Protein AF-A0A6M9PIV6-F1 (afdb_monomer_lite)

Structure (mmCIF, N/CA/C/O backbone):
data_AF-A0A6M9PIV6-F1
#
_entry.id   AF-A0A6M9PIV6-F1
#
loop_
_atom_site.group_PDB
_atom_site.id
_atom_site.type_symbol
_atom_site.label_atom_id
_atom_site.label_alt_id
_atom_site.label_comp_id
_atom_site.label_asym_id
_atom_site.label_entity_id
_atom_site.label_seq_id
_atom_site.pdbx_PDB_ins_code
_atom_site.Cartn_x
_atom_site.Cartn_y
_atom_site.Cartn_z
_atom_site.occupancy
_atom_site.B_iso_or_equiv
_atom_site.auth_seq_id
_atom_site.auth_comp_id
_atom_site.auth_asym_id
_atom_site.auth_atom_id
_atom_site.pdbx_PDB_model_num
ATOM 1 N N . MET A 1 1 ? 66.150 -29.158 -43.803 1.00 39.62 1 MET A N 1
ATOM 2 C CA . MET A 1 1 ? 64.686 -29.221 -44.022 1.00 39.62 1 MET A CA 1
AT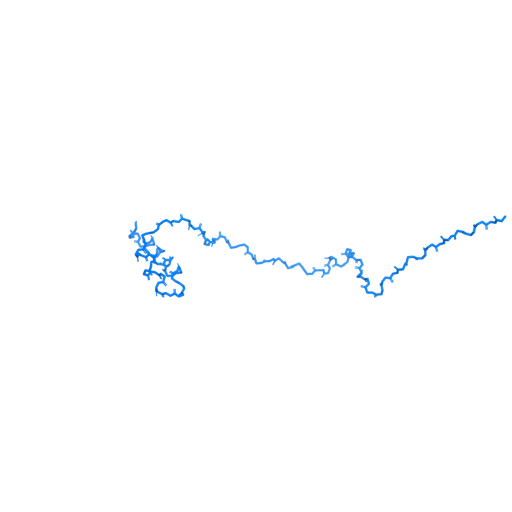OM 3 C C . MET A 1 1 ? 64.046 -28.080 -43.235 1.00 39.62 1 MET A C 1
ATOM 5 O O . MET A 1 1 ? 64.171 -28.065 -42.017 1.00 39.62 1 MET A O 1
ATOM 9 N N . LYS A 1 2 ? 63.492 -27.058 -43.904 1.00 44.47 2 LYS A N 1
ATOM 10 C CA . LYS A 1 2 ? 62.893 -25.880 -43.244 1.00 44.47 2 LYS A CA 1
ATOM 11 C C . LYS A 1 2 ? 61.459 -26.218 -42.821 1.00 44.47 2 LYS A C 1
ATOM 13 O O . LYS A 1 2 ? 60.661 -26.599 -43.669 1.00 44.47 2 LYS A O 1
ATOM 18 N N . LYS A 1 3 ? 61.146 -26.101 -41.527 1.00 53.03 3 LYS A N 1
ATOM 19 C CA . LYS A 1 3 ? 59.781 -26.266 -41.003 1.00 53.03 3 LYS A CA 1
ATOM 20 C C . LYS A 1 3 ? 58.916 -25.092 -41.477 1.00 53.03 3 LYS A C 1
ATOM 22 O O . LYS A 1 3 ? 59.259 -23.942 -41.207 1.00 53.03 3 LYS A O 1
ATOM 27 N N . LEU A 1 4 ? 57.827 -25.381 -42.191 1.00 54.44 4 LEU A N 1
ATOM 28 C CA . LEU A 1 4 ? 56.816 -24.386 -42.549 1.00 54.44 4 LEU A CA 1
ATOM 29 C C . LEU A 1 4 ? 56.052 -23.994 -41.278 1.00 54.44 4 LEU A C 1
ATOM 31 O O . LEU A 1 4 ? 55.516 -24.855 -40.584 1.00 54.44 4 LEU A O 1
ATOM 35 N N . LYS A 1 5 ? 56.041 -22.696 -40.962 1.00 59.53 5 LYS A N 1
ATOM 36 C CA . LYS A 1 5 ? 55.227 -22.132 -39.882 1.00 59.53 5 LYS A CA 1
ATOM 37 C C . LYS A 1 5 ? 53.755 -22.280 -40.266 1.00 59.53 5 LYS A C 1
ATOM 39 O O . LYS A 1 5 ? 53.330 -21.708 -41.265 1.00 59.53 5 LYS A O 1
ATOM 44 N N . SER A 1 6 ? 52.999 -23.037 -39.479 1.00 58.25 6 SER A N 1
ATOM 45 C CA . SER A 1 6 ? 51.544 -23.100 -39.580 1.00 58.25 6 SER A CA 1
ATOM 46 C C . SER A 1 6 ? 50.965 -21.753 -39.156 1.00 58.25 6 SER A C 1
ATOM 48 O O . SER A 1 6 ? 51.000 -21.405 -37.976 1.00 58.25 6 SER A O 1
ATOM 50 N N . LYS A 1 7 ? 50.463 -20.980 -40.118 1.00 59.38 7 LYS A N 1
ATOM 51 C CA . LYS A 1 7 ? 49.563 -19.864 -39.842 1.00 59.38 7 LYS A CA 1
ATOM 52 C C . LYS A 1 7 ? 48.216 -20.502 -39.506 1.00 59.38 7 LYS A C 1
ATOM 54 O O . LYS A 1 7 ? 47.589 -21.075 -40.388 1.00 59.38 7 LYS A O 1
ATOM 59 N N . GLN A 1 8 ? 47.861 -20.548 -38.226 1.00 59.62 8 GLN A N 1
ATOM 60 C CA . GLN A 1 8 ? 46.528 -20.982 -37.819 1.00 59.62 8 GLN A CA 1
ATOM 61 C C . G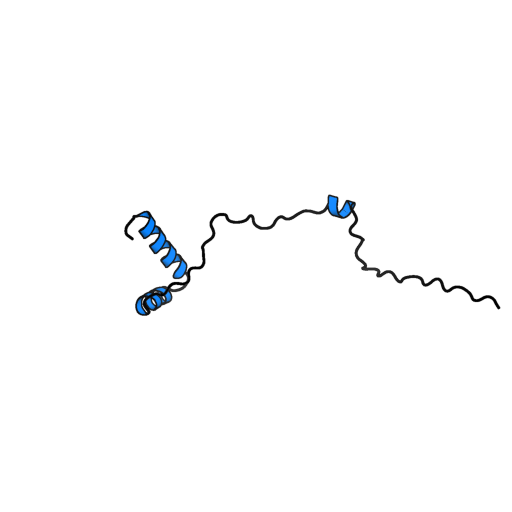LN A 1 8 ? 45.559 -19.881 -38.255 1.00 59.62 8 GLN A C 1
ATOM 63 O O . GLN A 1 8 ? 45.721 -18.736 -37.842 1.00 59.62 8 GLN A O 1
ATOM 68 N N . GLU A 1 9 ? 44.640 -20.199 -39.162 1.00 66.31 9 GLU A N 1
ATOM 69 C CA . GLU A 1 9 ? 43.522 -19.316 -39.486 1.00 66.31 9 GLU A CA 1
ATOM 70 C C . GLU A 1 9 ? 42.447 -19.546 -38.423 1.00 66.31 9 GLU A C 1
ATOM 72 O O . GLU A 1 9 ? 42.008 -20.679 -38.216 1.00 66.31 9 GLU A O 1
ATOM 77 N N . GLU A 1 10 ? 42.101 -18.491 -37.687 1.00 72.06 10 GLU A N 1
ATOM 78 C CA . GLU A 1 10 ? 41.005 -18.517 -36.723 1.00 72.06 10 GLU A CA 1
ATOM 79 C C . GLU A 1 10 ? 39.692 -18.640 -37.497 1.00 72.06 10 GLU A C 1
ATOM 81 O O . GLU A 1 10 ? 39.392 -17.838 -38.381 1.00 72.06 10 GLU A O 1
ATOM 86 N N . TRP A 1 11 ? 38.942 -19.703 -37.214 1.00 76.00 11 TRP A N 1
ATOM 87 C CA . TRP A 1 11 ? 37.613 -19.895 -37.775 1.00 76.00 11 TRP A CA 1
ATOM 88 C C . TRP A 1 11 ? 36.675 -18.855 -37.165 1.00 76.00 11 TRP A C 1
ATOM 90 O O . TRP A 1 11 ? 36.524 -18.808 -35.946 1.00 76.00 11 TRP A O 1
ATOM 100 N N . VAL A 1 12 ? 36.080 -18.027 -38.020 1.00 76.00 12 VAL A N 1
ATOM 101 C CA . VAL A 1 12 ? 35.108 -16.998 -37.639 1.00 76.00 12 VAL A CA 1
ATOM 102 C C . VAL A 1 12 ? 33.706 -17.568 -37.837 1.00 76.00 12 VAL A C 1
ATOM 104 O O . VAL A 1 12 ? 33.407 -18.087 -38.918 1.00 76.00 12 VAL A O 1
ATOM 107 N N . ASP A 1 13 ? 32.871 -17.496 -36.799 1.00 79.94 13 ASP A N 1
ATOM 108 C CA . ASP A 1 13 ? 31.489 -17.975 -36.847 1.00 79.94 13 ASP A CA 1
ATOM 109 C C . ASP A 1 13 ? 30.655 -17.064 -37.778 1.00 79.94 13 ASP A C 1
ATOM 111 O O . ASP A 1 13 ? 30.684 -15.842 -37.630 1.00 79.94 13 ASP A O 1
ATOM 115 N N . PRO A 1 14 ? 29.925 -17.611 -38.769 1.00 78.06 14 PRO A N 1
ATOM 116 C CA . PRO A 1 14 ? 29.043 -16.822 -39.630 1.00 78.06 14 PRO A CA 1
ATOM 117 C C . PRO A 1 14 ? 27.923 -16.066 -38.897 1.00 78.06 14 PRO A C 1
ATOM 119 O O . PRO A 1 14 ? 27.362 -15.143 -39.488 1.00 78.06 14 PRO A O 1
ATOM 122 N N . ASP A 1 15 ? 27.580 -16.470 -37.670 1.00 86.44 15 ASP A N 1
ATOM 123 C CA . ASP A 1 15 ? 26.597 -15.806 -36.798 1.00 86.44 15 ASP A CA 1
ATOM 124 C C . ASP A 1 15 ? 27.270 -15.039 -35.640 1.00 86.44 15 ASP A C 1
ATOM 126 O O . ASP A 1 15 ? 26.604 -14.656 -34.676 1.00 86.44 15 ASP A O 1
ATOM 130 N N . ASP A 1 16 ? 28.595 -14.824 -35.699 1.00 85.50 16 ASP A N 1
ATOM 131 C CA . ASP A 1 16 ? 29.298 -14.072 -34.659 1.00 85.50 16 ASP A CA 1
ATOM 132 C C . ASP A 1 16 ? 28.781 -12.631 -34.611 1.00 85.50 16 ASP A C 1
ATOM 134 O O . ASP A 1 16 ? 28.651 -11.943 -35.633 1.00 85.50 16 ASP A O 1
ATOM 138 N N . ALA A 1 17 ? 28.453 -12.172 -33.407 1.00 84.50 17 ALA A N 1
ATOM 139 C CA . ALA A 1 17 ? 27.930 -10.831 -33.223 1.00 84.50 17 ALA A CA 1
ATOM 140 C C . ALA A 1 17 ? 29.032 -9.800 -33.521 1.00 84.50 17 ALA A C 1
ATOM 142 O O . ALA A 1 17 ? 30.192 -10.017 -33.161 1.00 84.50 17 ALA A O 1
ATOM 143 N N . PRO A 1 18 ? 28.693 -8.653 -34.137 1.00 81.19 18 PRO A N 1
ATOM 144 C CA . PRO A 1 18 ? 29.669 -7.597 -34.350 1.00 81.19 18 PRO A CA 1
ATOM 145 C C . PRO A 1 18 ? 30.211 -7.095 -33.009 1.00 81.19 18 PRO A C 1
ATOM 147 O O . PRO A 1 18 ? 29.503 -7.084 -31.996 1.00 81.19 18 PRO A O 1
ATOM 150 N N . GLU A 1 19 ? 31.463 -6.644 -33.012 1.00 82.81 19 GLU A N 1
ATOM 151 C CA . GLU A 1 19 ? 32.060 -6.026 -31.834 1.00 82.81 19 GLU A CA 1
ATOM 152 C C . GLU A 1 19 ? 31.250 -4.791 -31.412 1.00 82.81 19 GLU A C 1
ATOM 154 O O . GLU A 1 19 ? 30.827 -3.982 -32.240 1.00 82.81 19 GLU A O 1
ATOM 159 N N . LEU A 1 20 ? 31.026 -4.650 -30.103 1.00 84.38 20 LEU A N 1
ATOM 160 C CA . LEU A 1 20 ? 30.356 -3.487 -29.523 1.00 84.38 20 LEU A CA 1
ATOM 161 C C . LEU A 1 20 ? 31.335 -2.309 -29.488 1.00 84.38 20 LEU A C 1
ATOM 163 O O . LE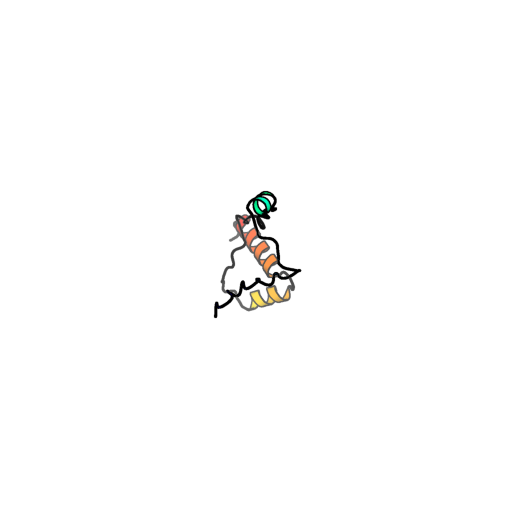U A 1 20 ? 31.961 -2.034 -28.462 1.00 84.38 20 LEU A O 1
ATOM 167 N N . ASP A 1 21 ? 31.505 -1.657 -30.630 1.00 87.94 21 ASP A N 1
ATOM 168 C CA . ASP A 1 21 ? 32.364 -0.490 -30.779 1.00 87.94 21 ASP A CA 1
ATOM 169 C C . ASP A 1 21 ? 31.729 0.788 -30.197 1.00 87.94 21 ASP A C 1
ATOM 171 O O . ASP A 1 21 ? 30.568 0.833 -29.779 1.00 87.94 21 ASP A O 1
ATOM 175 N N . GLU A 1 22 ? 32.511 1.867 -30.139 1.00 85.44 22 GLU A N 1
ATOM 176 C CA . GLU A 1 22 ? 32.030 3.153 -29.624 1.00 85.44 22 GLU A CA 1
ATOM 177 C C . GLU A 1 22 ? 30.834 3.690 -30.424 1.00 85.44 22 GLU A C 1
ATOM 179 O O . GLU A 1 22 ? 29.966 4.358 -29.861 1.00 85.44 22 GLU A O 1
ATOM 184 N N . GLN A 1 23 ? 30.759 3.389 -31.723 1.00 85.69 23 GLN A N 1
ATOM 185 C CA . GLN A 1 23 ? 29.664 3.826 -32.581 1.00 85.69 23 GLN A CA 1
ATOM 186 C C . GLN A 1 23 ? 28.352 3.130 -32.201 1.00 85.69 23 GLN A C 1
ATOM 188 O O . GLN A 1 23 ? 27.332 3.803 -32.044 1.00 85.69 23 GLN A O 1
ATOM 193 N N . TRP A 1 24 ? 28.395 1.825 -31.927 1.00 88.31 24 TRP A N 1
ATOM 194 C CA . TRP A 1 24 ? 27.263 1.067 -31.402 1.00 88.31 24 TRP A CA 1
ATOM 195 C C . TRP A 1 24 ? 26.742 1.665 -30.092 1.00 88.31 24 TRP A C 1
ATOM 197 O O . TRP A 1 24 ? 25.535 1.847 -29.935 1.00 88.31 24 TRP A O 1
ATOM 207 N N . PHE A 1 25 ? 27.635 2.030 -29.162 1.00 86.31 25 PHE A N 1
ATOM 208 C CA . PHE A 1 25 ? 27.237 2.655 -27.893 1.00 86.31 25 PHE A CA 1
ATOM 209 C C . PHE A 1 25 ? 26.644 4.057 -28.068 1.00 86.31 25 PHE A C 1
ATOM 211 O O . PHE A 1 25 ? 25.731 4.416 -27.323 1.00 86.31 25 PHE A O 1
ATOM 218 N N . ASN A 1 26 ? 27.133 4.839 -29.033 1.00 87.25 26 ASN A N 1
ATOM 219 C CA . ASN A 1 26 ? 26.591 6.167 -29.332 1.00 87.25 26 ASN A CA 1
ATOM 220 C C . ASN A 1 26 ? 25.162 6.096 -29.891 1.00 87.25 26 ASN A C 1
ATOM 222 O O . ASN A 1 26 ? 24.331 6.944 -29.560 1.00 87.25 26 ASN A O 1
ATOM 226 N N . ASP A 1 27 ? 24.870 5.072 -30.693 1.00 85.06 27 ASP A N 1
ATOM 227 C CA . ASP A 1 27 ? 23.552 4.863 -31.302 1.00 85.06 27 ASP A CA 1
ATOM 228 C C . ASP A 1 27 ? 22.592 4.058 -30.397 1.00 85.06 27 ASP A C 1
ATOM 230 O O . ASP A 1 27 ? 21.378 3.999 -30.640 1.00 85.06 27 ASP A O 1
ATOM 234 N N . ALA A 1 28 ? 23.107 3.448 -29.325 1.00 84.19 28 ALA A N 1
ATOM 235 C CA . ALA A 1 28 ? 22.332 2.614 -28.418 1.00 84.19 28 ALA A CA 1
ATOM 236 C C . ALA A 1 28 ? 21.273 3.418 -27.641 1.00 84.19 28 ALA A C 1
ATOM 238 O O . ALA A 1 28 ? 21.544 4.416 -26.971 1.00 84.19 28 ALA A O 1
ATOM 239 N N . HIS A 1 29 ? 20.034 2.923 -27.653 1.00 80.50 29 HIS A N 1
ATOM 240 C CA . HIS A 1 29 ? 18.958 3.487 -26.841 1.00 80.50 29 HIS A CA 1
ATOM 241 C C . HIS A 1 29 ? 19.080 3.060 -25.375 1.00 80.50 29 HIS A C 1
ATOM 243 O O . HIS A 1 29 ? 18.888 1.894 -25.024 1.00 80.50 29 HIS A O 1
ATOM 249 N N . VAL A 1 30 ? 19.323 4.031 -24.493 1.00 79.69 30 VAL A N 1
ATOM 250 C CA . VAL A 1 30 ? 19.349 3.805 -23.045 1.00 79.69 30 VAL A CA 1
ATOM 251 C C . VAL A 1 30 ? 17.927 3.834 -22.487 1.00 79.69 30 VAL A C 1
ATOM 253 O O . VAL A 1 30 ? 17.335 4.894 -22.276 1.00 79.69 30 VAL A O 1
ATOM 256 N N . TYR A 1 31 ? 17.381 2.659 -22.187 1.00 78.25 31 TYR A N 1
ATOM 257 C CA . TYR A 1 31 ? 16.141 2.545 -21.424 1.00 78.25 31 TYR A CA 1
ATOM 258 C C . TYR A 1 31 ? 16.444 2.603 -19.925 1.00 78.25 31 TYR A C 1
ATOM 260 O O . TYR A 1 31 ? 16.785 1.602 -19.297 1.00 78.25 31 TYR A O 1
ATOM 268 N N . VAL A 1 32 ? 16.285 3.781 -19.322 1.00 75.31 32 VAL A N 1
ATOM 269 C CA . VAL A 1 32 ? 16.175 3.884 -17.861 1.00 75.31 32 VAL A CA 1
ATOM 270 C C . VAL A 1 32 ? 14.860 3.233 -17.429 1.00 75.31 32 VAL A C 1
ATOM 272 O O . VAL A 1 32 ? 13.790 3.579 -17.930 1.00 75.31 32 VAL A O 1
ATOM 275 N N . GLY A 1 33 ? 14.942 2.244 -16.535 1.00 78.81 33 GLY A N 1
ATOM 276 C CA . GLY A 1 33 ? 13.781 1.511 -16.024 1.00 78.81 33 GLY A CA 1
ATOM 277 C C . GLY A 1 33 ? 12.745 2.406 -15.329 1.00 78.81 33 GLY A C 1
ATOM 278 O O . GLY A 1 33 ? 12.893 3.625 -15.247 1.00 78.81 33 GLY A O 1
ATOM 279 N N . ARG A 1 34 ? 11.670 1.797 -14.797 1.00 77.00 34 ARG A N 1
ATOM 280 C CA . ARG A 1 34 ? 10.600 2.542 -14.105 1.00 77.00 34 ARG A CA 1
ATOM 281 C C . ARG A 1 34 ? 11.217 3.502 -13.071 1.00 77.00 34 ARG A C 1
ATOM 283 O O . ARG A 1 34 ? 11.952 3.032 -12.201 1.00 77.00 34 ARG A O 1
ATOM 290 N N . PRO A 1 35 ? 10.880 4.804 -13.114 1.00 78.31 35 PRO A N 1
ATOM 291 C CA . PRO A 1 35 ? 11.418 5.767 -12.168 1.00 78.31 35 PRO A CA 1
ATOM 292 C C . PRO A 1 35 ? 11.096 5.351 -10.723 1.00 78.31 35 PRO A C 1
ATOM 294 O O . PRO A 1 35 ? 9.999 4.839 -10.461 1.00 78.31 35 PRO A O 1
ATOM 297 N N . PRO A 1 36 ? 12.028 5.559 -9.777 1.00 71.56 36 PRO A N 1
ATOM 298 C CA . PRO A 1 36 ? 11.835 5.168 -8.390 1.00 71.56 36 PRO A CA 1
ATOM 299 C C . PRO A 1 36 ? 10.637 5.912 -7.790 1.00 71.56 36 PRO A C 1
ATOM 301 O O . PRO A 1 36 ? 10.548 7.141 -7.819 1.00 71.56 36 PRO A O 1
ATOM 304 N N . ILE A 1 37 ? 9.689 5.150 -7.244 1.00 76.94 37 ILE A N 1
ATOM 305 C CA . ILE A 1 37 ? 8.520 5.692 -6.550 1.00 76.94 37 ILE A CA 1
ATOM 306 C C . ILE A 1 37 ? 8.993 6.224 -5.193 1.00 76.94 37 ILE A C 1
ATOM 308 O O . ILE A 1 37 ? 9.467 5.449 -4.369 1.00 76.94 37 ILE A O 1
ATOM 312 N N . LYS A 1 38 ? 8.855 7.536 -4.952 1.00 70.69 38 LYS A N 1
ATOM 313 C CA . LYS A 1 38 ? 9.340 8.188 -3.719 1.00 70.69 38 LYS A CA 1
ATOM 314 C C . LYS A 1 38 ? 8.663 7.677 -2.439 1.00 70.69 38 LYS A C 1
ATOM 316 O O . LYS A 1 38 ? 9.344 7.487 -1.445 1.00 70.69 38 LYS A O 1
ATOM 321 N N . ASN A 1 39 ? 7.356 7.409 -2.481 1.00 73.06 39 ASN A N 1
ATOM 322 C CA . ASN A 1 39 ? 6.605 6.853 -1.351 1.00 73.06 39 ASN A CA 1
ATOM 323 C C . ASN A 1 39 ? 5.986 5.517 -1.757 1.00 73.06 39 ASN A C 1
ATOM 325 O O . ASN A 1 39 ? 4.908 5.472 -2.358 1.00 73.06 39 ASN A O 1
ATOM 329 N N . THR A 1 40 ? 6.685 4.427 -1.458 1.00 79.31 40 THR A N 1
ATOM 330 C CA . THR A 1 40 ? 6.158 3.074 -1.653 1.00 79.31 40 THR A CA 1
ATOM 331 C C . THR A 1 40 ? 5.345 2.634 -0.437 1.00 79.31 40 THR A C 1
ATOM 333 O O . THR A 1 40 ? 5.426 3.221 0.639 1.00 79.31 40 THR A O 1
ATOM 336 N N . LYS A 1 41 ? 4.501 1.615 -0.619 1.00 81.81 41 LYS A N 1
ATOM 337 C CA . LYS A 1 41 ? 3.870 0.940 0.517 1.00 81.81 41 LYS A CA 1
ATOM 338 C C . LYS A 1 41 ? 4.941 0.106 1.203 1.00 81.81 41 LYS A C 1
ATOM 340 O O . LYS A 1 41 ? 5.516 -0.769 0.558 1.00 81.81 41 LYS A O 1
ATOM 345 N N . GLU A 1 42 ? 5.171 0.353 2.480 1.00 83.31 42 GLU A N 1
ATOM 346 C CA . GLU A 1 42 ? 6.093 -0.460 3.262 1.00 83.31 42 GLU A CA 1
ATOM 347 C C . GLU A 1 42 ? 5.407 -1.744 3.731 1.00 83.31 42 GLU A C 1
ATOM 349 O O . GLU A 1 42 ? 4.218 -1.763 4.065 1.00 83.31 42 GLU A O 1
ATOM 354 N N . MET A 1 43 ? 6.159 -2.843 3.726 1.00 82.88 43 MET A N 1
ATOM 355 C CA . MET A 1 43 ? 5.697 -4.099 4.297 1.00 82.88 43 MET A CA 1
ATOM 356 C C . MET A 1 43 ? 5.831 -4.018 5.816 1.00 82.88 43 MET A C 1
ATOM 358 O O . MET A 1 43 ? 6.938 -3.983 6.344 1.00 82.88 43 MET A O 1
ATOM 362 N N . LEU A 1 44 ? 4.699 -4.019 6.514 1.00 84.31 44 LEU A N 1
ATOM 363 C CA . LEU A 1 44 ? 4.661 -4.038 7.971 1.00 84.31 44 LEU A CA 1
ATOM 364 C C . LEU A 1 44 ? 4.408 -5.463 8.480 1.00 84.31 44 LEU A C 1
ATOM 366 O O . LEU A 1 44 ? 3.476 -6.131 8.030 1.00 84.31 44 LEU A O 1
ATOM 370 N N . SER A 1 45 ? 5.212 -5.909 9.449 1.00 85.38 45 SER A N 1
ATOM 371 C CA . SER A 1 45 ? 4.936 -7.118 10.231 1.00 85.38 45 SER A CA 1
ATOM 372 C C . SER A 1 45 ? 4.187 -6.722 11.501 1.00 85.38 45 SER A C 1
ATOM 374 O O . 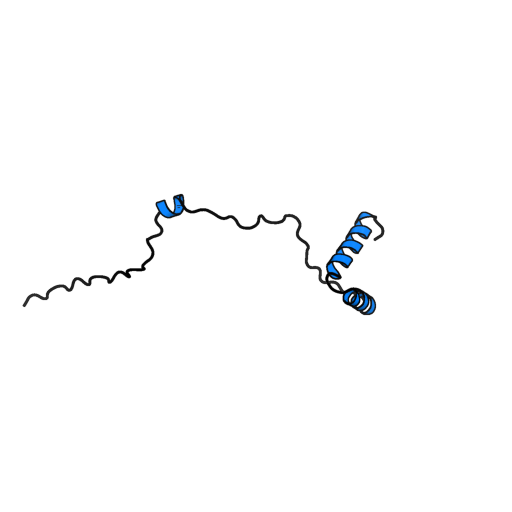SER A 1 45 ? 4.748 -6.064 12.374 1.00 85.38 45 SER A O 1
ATOM 376 N N . LEU A 1 46 ? 2.908 -7.084 11.589 1.00 86.44 46 LEU A N 1
ATOM 377 C CA . LEU A 1 46 ? 2.039 -6.763 12.720 1.00 86.44 46 LEU A CA 1
ATOM 378 C C . LEU A 1 46 ? 1.243 -8.000 13.143 1.00 86.44 46 LEU A C 1
ATOM 380 O O . LEU A 1 46 ? 0.944 -8.868 12.318 1.00 86.44 46 LEU A O 1
ATOM 384 N N . ARG A 1 47 ? 0.889 -8.084 14.428 1.00 89.31 47 ARG A N 1
ATOM 385 C CA . ARG A 1 47 ? -0.010 -9.125 14.944 1.00 89.31 47 ARG A CA 1
ATOM 386 C C . ARG A 1 47 ? -1.430 -8.573 15.021 1.00 89.31 47 ARG A C 1
ATOM 388 O O . ARG A 1 47 ? -1.627 -7.472 15.518 1.00 89.31 47 ARG A O 1
ATOM 395 N N . MET A 1 48 ? -2.389 -9.345 14.521 1.00 88.12 48 MET A N 1
ATOM 396 C CA . MET A 1 48 ? -3.822 -9.063 14.617 1.00 88.12 48 MET A CA 1
ATOM 397 C C . MET A 1 48 ? -4.510 -10.204 15.345 1.00 88.12 48 MET A C 1
ATOM 399 O O . MET A 1 48 ? -4.047 -11.346 15.262 1.00 88.12 48 MET A O 1
ATOM 403 N N . ASP A 1 49 ? -5.641 -9.905 15.973 1.00 94.88 49 ASP A N 1
ATOM 404 C CA . ASP A 1 49 ? -6.530 -10.932 16.495 1.00 94.88 49 ASP A CA 1
ATOM 405 C C . ASP A 1 49 ? -7.010 -11.866 15.377 1.00 94.88 49 ASP A C 1
ATOM 407 O O . ASP A 1 49 ? -7.241 -11.464 14.227 1.00 94.88 49 ASP A O 1
ATOM 411 N N . PHE A 1 50 ? -7.126 -13.147 15.722 1.00 93.00 50 PHE A N 1
ATOM 412 C CA . PHE A 1 50 ? -7.445 -14.208 14.771 1.00 93.00 50 PHE A CA 1
ATOM 413 C C . PHE A 1 50 ? -8.825 -14.014 14.130 1.00 93.00 50 PHE A C 1
ATOM 415 O O . PHE A 1 50 ? -8.973 -14.146 12.917 1.00 93.00 50 PHE A O 1
ATOM 422 N N . ASP A 1 51 ? -9.825 -13.645 14.926 1.00 94.94 51 ASP A N 1
ATOM 423 C CA . ASP A 1 51 ? -11.203 -13.444 14.478 1.00 94.94 51 ASP A CA 1
ATOM 424 C C . ASP A 1 51 ? -11.334 -12.269 13.493 1.00 94.94 51 ASP A C 1
ATOM 426 O O . ASP A 1 51 ? -12.075 -12.352 12.508 1.00 94.94 51 ASP A O 1
ATOM 430 N N . VAL A 1 52 ? -10.575 -11.193 13.714 1.00 91.88 52 VAL A N 1
ATOM 431 C CA . VAL A 1 52 ? -10.508 -10.042 12.806 1.00 91.88 52 VAL A CA 1
ATOM 432 C C . VAL A 1 52 ? -9.856 -10.446 11.486 1.00 91.88 52 VAL A C 1
ATOM 434 O O . VAL A 1 52 ? -10.369 -10.115 10.412 1.00 91.88 52 VAL A O 1
ATOM 437 N N . LEU A 1 53 ? -8.745 -11.187 11.545 1.00 91.56 53 LEU A N 1
ATOM 438 C CA . LEU A 1 53 ? -8.039 -11.646 10.351 1.00 91.56 53 LEU A CA 1
ATOM 439 C C . LEU A 1 53 ? -8.905 -12.584 9.500 1.00 91.56 53 LEU A C 1
ATOM 441 O O . LEU A 1 53 ? -8.933 -12.438 8.276 1.00 91.56 53 LEU A O 1
ATOM 445 N N . GLU A 1 54 ? -9.638 -13.498 10.133 1.00 94.44 54 GLU A N 1
ATOM 446 C CA . GLU A 1 54 ? -10.558 -14.412 9.451 1.00 94.44 54 GLU A CA 1
ATOM 447 C C . GLU A 1 54 ? -11.685 -13.653 8.746 1.00 94.44 54 GLU A C 1
ATOM 449 O O . GLU A 1 54 ? -11.917 -13.865 7.554 1.00 94.44 54 GLU A O 1
ATOM 454 N N . LYS A 1 55 ? -12.325 -12.688 9.420 1.00 93.44 55 LYS A N 1
ATOM 455 C CA . LYS A 1 55 ? -13.362 -11.838 8.802 1.00 93.44 55 LYS A CA 1
ATOM 456 C C . LYS A 1 55 ? -12.822 -11.045 7.613 1.00 93.44 55 LYS A C 1
ATOM 458 O O . LYS A 1 55 ? -13.483 -10.931 6.577 1.00 93.44 55 LYS A O 1
ATOM 463 N N . LEU A 1 56 ? -11.605 -10.514 7.728 1.00 92.44 56 LEU A N 1
ATOM 464 C CA . LEU A 1 56 ? -10.962 -9.792 6.634 1.00 92.44 56 LEU A CA 1
ATOM 465 C C . LEU A 1 56 ? -10.650 -10.717 5.460 1.00 92.44 56 LEU A C 1
ATOM 467 O O . LEU A 1 56 ? -10.981 -10.370 4.327 1.00 92.44 56 LEU A O 1
ATOM 471 N N . ARG A 1 57 ? -10.086 -11.903 5.694 1.00 91.75 57 ARG A N 1
ATOM 472 C CA . ARG A 1 57 ? -9.821 -12.882 4.627 1.00 91.75 57 ARG A CA 1
ATOM 473 C C . ARG A 1 57 ? -11.109 -13.365 3.961 1.00 91.75 57 ARG A C 1
ATOM 475 O O . ARG A 1 57 ? -11.155 -13.433 2.733 1.00 91.75 57 ARG A O 1
ATOM 482 N N . ALA A 1 58 ? -12.162 -13.595 4.745 1.00 94.38 58 ALA A N 1
ATOM 483 C CA . ALA A 1 58 ? -13.489 -13.966 4.258 1.00 94.38 58 ALA A CA 1
ATOM 484 C C . ALA A 1 58 ? -14.122 -12.885 3.365 1.00 94.38 58 ALA A C 1
ATOM 486 O O . ALA A 1 58 ? -14.899 -13.208 2.471 1.00 94.38 58 ALA A O 1
ATOM 487 N N . SER A 1 59 ? -13.732 -11.610 3.517 1.00 91.00 59 SER A N 1
ATOM 488 C CA . SER A 1 59 ? -14.160 -10.538 2.600 1.00 91.00 59 SER A CA 1
ATOM 489 C C . SER A 1 59 ? -13.634 -10.709 1.160 1.00 91.00 59 SER A C 1
ATOM 491 O O . SER A 1 59 ? -14.023 -9.964 0.257 1.00 91.00 59 SER A O 1
ATOM 493 N N . GLY A 1 60 ? -12.742 -11.673 0.917 1.00 92.44 60 GLY A N 1
ATOM 494 C CA . GLY A 1 60 ? -12.298 -12.081 -0.412 1.00 92.44 60 GLY A CA 1
ATOM 495 C C . GLY A 1 60 ? -11.113 -11.278 -0.952 1.00 92.44 60 GLY A C 1
ATOM 496 O O . GLY A 1 60 ? -10.386 -10.598 -0.222 1.00 92.44 60 GLY A O 1
ATOM 497 N N . LYS A 1 61 ? -10.894 -11.363 -2.270 1.00 93.44 61 LYS A N 1
ATOM 498 C CA . LYS A 1 61 ? -9.742 -10.742 -2.947 1.00 93.44 61 LYS A CA 1
ATOM 499 C C . LYS A 1 61 ? -9.656 -9.241 -2.635 1.00 93.44 61 LYS A C 1
ATOM 501 O O . LYS A 1 61 ? -10.651 -8.517 -2.678 1.00 93.44 61 LYS A O 1
ATOM 506 N N . GLY A 1 62 ? -8.442 -8.775 -2.335 1.00 91.69 62 GLY A N 1
ATOM 507 C CA . GLY A 1 62 ? -8.170 -7.363 -2.052 1.00 91.69 62 GLY A CA 1
ATOM 508 C C . GLY A 1 62 ? -8.452 -6.919 -0.614 1.00 91.69 62 GLY A C 1
ATOM 509 O O . GLY A 1 62 ? -8.399 -5.719 -0.344 1.00 91.69 62 GLY A O 1
ATOM 510 N N . TRP A 1 63 ? -8.700 -7.841 0.322 1.00 94.38 63 TRP A N 1
ATOM 511 C CA . TRP A 1 63 ? -8.944 -7.505 1.729 1.00 94.38 63 TRP A CA 1
ATOM 512 C C . TRP A 1 63 ? -7.825 -6.669 2.370 1.00 94.38 63 TRP A C 1
ATOM 514 O O . TRP A 1 63 ? -8.121 -5.725 3.093 1.00 94.38 63 TRP A O 1
ATOM 524 N N . GLN A 1 64 ? -6.555 -6.914 2.027 1.00 91.56 64 GLN A N 1
ATOM 525 C CA . GLN A 1 64 ? -5.423 -6.096 2.494 1.00 91.56 64 GLN A CA 1
ATOM 526 C C . GLN A 1 64 ? -5.492 -4.653 1.978 1.00 91.56 64 GLN A C 1
ATOM 528 O O . GLN A 1 64 ? -5.162 -3.709 2.690 1.00 91.56 64 GLN A O 1
ATOM 533 N N . THR A 1 65 ? -5.958 -4.458 0.740 1.00 92.69 65 THR A N 1
ATOM 534 C CA . THR A 1 65 ? -6.137 -3.112 0.171 1.00 92.69 65 THR A CA 1
ATOM 535 C C . THR A 1 65 ? -7.278 -2.374 0.865 1.00 92.69 65 THR A C 1
ATOM 537 O O . THR A 1 65 ? -7.146 -1.184 1.146 1.00 92.69 65 THR A O 1
ATOM 540 N N . ARG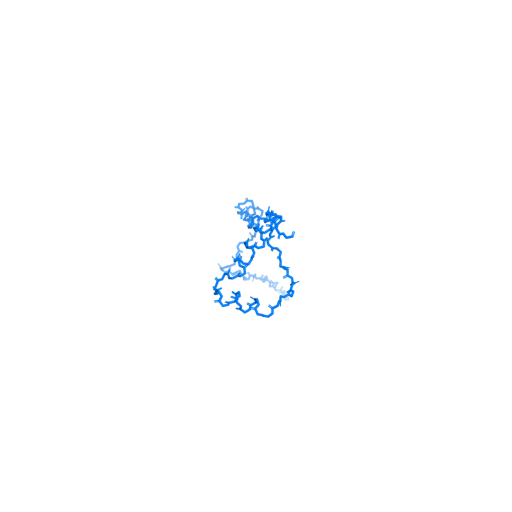 A 1 66 ? -8.373 -3.077 1.189 1.00 93.12 66 ARG A N 1
ATOM 541 C CA . ARG A 1 66 ? -9.478 -2.516 1.981 1.00 93.12 66 ARG A CA 1
ATOM 542 C C . ARG A 1 66 ? -9.036 -2.153 3.397 1.00 93.12 66 ARG A C 1
ATOM 544 O O . ARG A 1 66 ? -9.332 -1.048 3.835 1.00 93.12 66 ARG A O 1
ATOM 551 N N . LEU A 1 67 ? -8.274 -3.026 4.058 1.00 92.12 67 LEU A N 1
ATOM 552 C CA . LEU A 1 67 ? -7.697 -2.756 5.376 1.00 92.12 67 LEU A CA 1
ATOM 553 C C . LEU A 1 67 ? -6.815 -1.503 5.346 1.00 92.12 67 LEU A C 1
ATOM 555 O O . LEU A 1 67 ? -7.017 -0.589 6.137 1.00 92.12 67 LEU A O 1
ATOM 559 N N . ASN A 1 68 ? -5.898 -1.413 4.379 1.00 92.06 68 ASN A N 1
ATOM 560 C CA . ASN A 1 68 ? -5.040 -0.241 4.226 1.00 92.06 68 ASN A CA 1
ATOM 561 C C . ASN A 1 68 ? -5.844 1.047 3.986 1.00 92.06 68 ASN A C 1
ATOM 563 O O . ASN A 1 68 ? -5.473 2.102 4.488 1.00 92.06 68 ASN A O 1
ATOM 567 N N . LYS A 1 69 ? -6.944 0.979 3.222 1.00 92.81 69 LYS A N 1
ATOM 568 C CA . LYS A 1 69 ? -7.841 2.127 3.031 1.00 92.81 69 LYS A CA 1
ATOM 569 C C . LYS A 1 69 ? -8.497 2.545 4.349 1.00 92.81 69 LYS A C 1
ATOM 571 O O . LYS A 1 69 ? -8.487 3.726 4.660 1.00 92.81 69 LYS A O 1
ATOM 576 N N . TYR A 1 70 ? -9.011 1.589 5.120 1.00 92.12 70 TYR A N 1
ATOM 577 C CA . TYR A 1 70 ? -9.649 1.866 6.407 1.00 92.12 70 TYR A CA 1
ATOM 578 C C . TYR A 1 70 ? -8.681 2.518 7.401 1.00 92.12 70 TYR A C 1
ATOM 580 O O . TYR A 1 70 ? -9.000 3.555 7.972 1.00 92.12 70 TYR A O 1
ATOM 588 N N . ILE A 1 71 ? -7.473 1.959 7.542 1.00 92.06 71 ILE A N 1
ATOM 589 C CA . ILE A 1 71 ? -6.426 2.525 8.405 1.00 92.06 71 ILE A CA 1
ATOM 590 C C . ILE A 1 71 ? -6.068 3.938 7.939 1.00 92.06 71 ILE A C 1
ATOM 592 O O . ILE A 1 71 ? -6.025 4.857 8.748 1.00 92.06 71 ILE A O 1
ATOM 596 N N . LYS A 1 72 ? -5.864 4.138 6.631 1.00 91.44 72 LYS A N 1
ATOM 597 C CA . LYS A 1 72 ? -5.554 5.459 6.072 1.00 91.44 72 LYS A CA 1
ATOM 598 C C . LYS A 1 72 ? -6.646 6.482 6.386 1.00 91.44 72 LYS A C 1
ATOM 600 O O . LYS A 1 72 ? -6.325 7.590 6.801 1.00 91.44 72 LYS A O 1
ATOM 605 N N . ASP A 1 73 ? -7.909 6.121 6.183 1.00 94.06 73 ASP A N 1
ATOM 606 C CA . ASP A 1 73 ? -9.035 7.021 6.429 1.00 94.06 73 ASP A CA 1
ATOM 607 C C . ASP A 1 73 ? -9.155 7.363 7.924 1.00 94.06 73 ASP A C 1
ATOM 609 O O . ASP A 1 73 ? -9.398 8.520 8.251 1.00 94.06 73 ASP A O 1
ATOM 613 N N . ALA A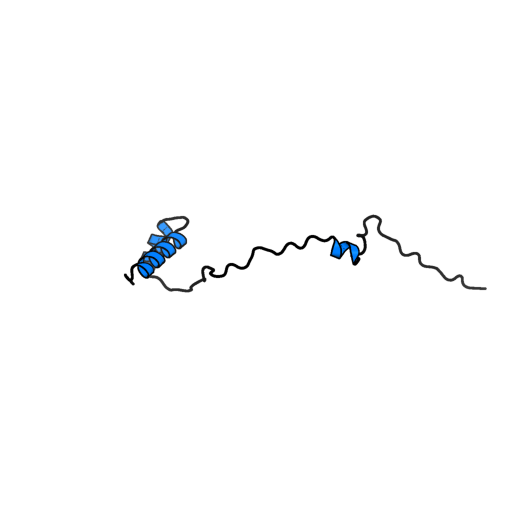 1 74 ? -8.930 6.400 8.824 1.00 92.44 74 ALA A N 1
ATOM 614 C CA . ALA A 1 74 ? -8.937 6.633 10.270 1.00 92.44 74 ALA A CA 1
ATOM 615 C C . ALA A 1 74 ? -7.782 7.547 10.725 1.00 92.44 74 ALA A C 1
ATOM 617 O O . ALA A 1 74 ? -8.012 8.495 11.474 1.00 92.44 74 ALA A O 1
ATOM 618 N N . VAL A 1 75 ? -6.563 7.339 10.204 1.00 92.94 75 VAL A N 1
ATOM 619 C CA . VAL A 1 75 ? -5.398 8.196 10.508 1.00 92.94 75 VAL A CA 1
ATOM 620 C C . VAL A 1 75 ? -5.632 9.626 10.019 1.00 92.94 75 VAL A C 1
ATOM 622 O O . VAL A 1 75 ? -5.336 10.577 10.732 1.00 92.94 75 VAL A O 1
ATOM 625 N N . LEU A 1 76 ? -6.179 9.796 8.810 1.00 92.06 76 LEU A N 1
ATOM 626 C CA . LEU A 1 76 ? -6.451 11.124 8.247 1.00 92.06 76 LEU A CA 1
ATOM 627 C C . LEU A 1 76 ? -7.548 11.880 9.002 1.00 92.06 76 LEU A C 1
ATOM 629 O O . LEU A 1 76 ? -7.516 13.108 9.038 1.00 92.06 76 LEU A O 1
ATOM 633 N N . LYS A 1 77 ? -8.519 11.161 9.570 1.00 91.44 77 LYS A N 1
ATOM 634 C CA . LYS A 1 77 ? -9.590 11.751 10.380 1.00 91.44 77 LYS A CA 1
ATOM 635 C C . LYS A 1 77 ? -9.167 12.047 11.820 1.00 91.44 77 LYS A C 1
ATOM 637 O O . LYS A 1 77 ? -9.831 12.843 12.470 1.00 91.44 77 LYS A O 1
ATOM 642 N N . GLY A 1 78 ? -8.063 11.460 12.289 1.00 89.19 78 GLY A N 1
ATOM 643 C CA . GLY A 1 78 ? -7.624 11.570 13.682 1.00 89.19 78 GLY A CA 1
ATOM 644 C C . GLY A 1 78 ? -8.430 10.690 14.643 1.00 89.19 78 GLY A C 1
ATOM 645 O O . GLY A 1 78 ? -8.455 10.964 15.835 1.00 89.19 78 GLY A O 1
ATOM 646 N N . ASP A 1 79 ? -9.086 9.649 14.124 1.00 81.62 79 ASP A N 1
ATOM 647 C CA . ASP A 1 79 ? -9.911 8.708 14.898 1.00 81.62 79 ASP A CA 1
ATOM 648 C C . ASP A 1 79 ? -9.086 7.519 15.449 1.00 81.62 79 ASP A C 1
ATOM 650 O O . ASP A 1 79 ? -9.647 6.496 15.850 1.00 81.62 79 ASP A O 1
ATOM 654 N N . LEU A 1 80 ? -7.753 7.631 15.412 1.00 65.75 80 LEU A N 1
ATOM 655 C CA . LEU A 1 80 ? -6.769 6.643 15.868 1.00 65.75 80 LEU A CA 1
ATOM 656 C C . LEU A 1 80 ? -5.880 7.216 16.970 1.00 65.75 80 LEU A C 1
ATOM 658 O O . LEU A 1 80 ? -5.507 8.405 16.858 1.00 65.75 80 LEU A O 1
#

Foldseek 3Di:
DDDDDDPDDDDDDPPDDDDCDPVVVVPDDDDDPDPDDPDDDDDDDDDDDPVVVVVLVVVDPCSVVVVVVVVVVCVVVVVD

Radius of gyration: 31.63 Å; chains: 1; bounding box: 79×41×60 Å

pLDDT: mean 82.47, std 12.14, range [39.62, 94.94]

Organism: NCBI:txid1743165

InterPro domains:
  IPR025528 BrnA antitoxin of type II toxin-antitoxin system [PF14384] (16-75)

Secondary structure (DSSP, 8-state):
-PPPP--PPPPPPTTPPPP--HHHHHH------SPPPSSPPP-------HHHHHHHHHT-TTHHHHHHHHHHHHHHHT--

Sequence (80 aa):
MKKLKSKQEEWVDPDDAPELDEQWFNDAHVYVGRPPIKNTKEMLSLRMDFDVLEKLRASGKGWQTRLNKYIKDAVLKGDL